Protein AF-A0A6A6LA28-F1 (afdb_monomer_lite)

Secondary structure (DSSP, 8-state):
-PPPEEEEEEE-SS--STT--TT-EEEEEEESSSS---S-GGG-EE----SS-GGGGGTTTSHHHHHHHHIIIIIIT-

Sequence (78 aa):
MTRAISLGVAKVEDSGHPDMKKGDLVWGLTNWEEDSLIIAPESFFKVHHTDVPLSYYTGLLGMPGMIAYFGFYNICSR

Radius of gyration: 14.36 Å; chains: 1; bounding box: 33×24×44 Å

Organism: Hevea brasiliensis (NCBI:txid3981)

InterPro domains:
  IPR011032 GroES-like superfamily [SSF50129] (5-76)
  IPR045010 Medium-chain dehydrogenase/reductase [PTHR43205] (6-77)

Foldseek 3Di:
DDFAKDWDKDADCCDPDPVHHHGWIKIAIAGPDPDGDDPDCVRIDTDPDPVDPRVCCRDCVHPPVVCVVCCVVVPVVD

Structure (mmCIF, N/CA/C/O backbone):
data_AF-A0A6A6LA28-F1
#
_entry.id   AF-A0A6A6LA28-F1
#
loop_
_atom_site.group_PDB
_atom_site.id
_atom_site.type_symbol
_atom_site.label_atom_id
_atom_site.label_alt_id
_atom_site.label_comp_id
_atom_site.label_asym_id
_atom_site.label_entity_id
_atom_site.label_seq_id
_atom_site.pdbx_PDB_ins_code
_atom_site.Cartn_x
_atom_site.Cartn_y
_atom_site.Cartn_z
_atom_site.occupancy
_atom_site.B_iso_or_equiv
_atom_site.auth_seq_id
_atom_site.auth_comp_id
_atom_site.auth_asym_id
_atom_site.auth_atom_id
_atom_site.pdbx_PDB_model_num
ATOM 1 N N . ME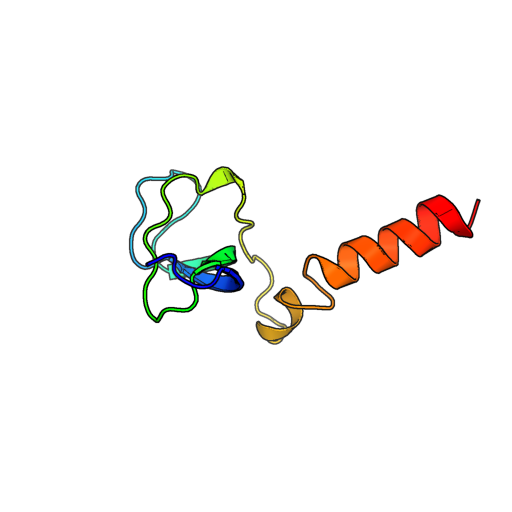T A 1 1 ? 9.219 -1.696 23.155 1.00 48.47 1 MET A N 1
ATOM 2 C CA . MET A 1 1 ? 9.284 -2.866 22.258 1.00 48.47 1 MET A CA 1
ATOM 3 C C . MET A 1 1 ? 8.757 -2.389 20.914 1.00 48.47 1 MET A C 1
ATOM 5 O O . MET A 1 1 ? 7.599 -2.005 20.848 1.00 48.47 1 MET A O 1
ATOM 9 N N . THR A 1 2 ? 9.621 -2.221 19.916 1.00 65.12 2 THR A N 1
ATOM 10 C CA . THR A 1 2 ? 9.244 -1.615 18.628 1.00 65.12 2 THR A CA 1
ATOM 11 C C . THR A 1 2 ? 8.454 -2.638 17.815 1.00 65.12 2 THR A C 1
ATOM 13 O O . THR A 1 2 ? 8.907 -3.772 17.673 1.00 65.12 2 THR A O 1
ATOM 16 N N . ARG A 1 3 ? 7.263 -2.273 17.333 1.00 81.00 3 ARG A N 1
ATOM 17 C CA . ARG A 1 3 ? 6.466 -3.126 16.439 1.00 81.00 3 ARG A CA 1
ATOM 18 C C . ARG A 1 3 ? 7.220 -3.325 15.120 1.00 81.00 3 ARG A C 1
ATOM 20 O O . ARG A 1 3 ? 7.955 -2.433 14.699 1.00 81.00 3 ARG A O 1
ATOM 27 N N . ALA A 1 4 ? 7.068 -4.489 14.489 1.00 88.75 4 ALA A N 1
ATOM 28 C CA . ALA A 1 4 ? 7.629 -4.711 13.158 1.00 88.75 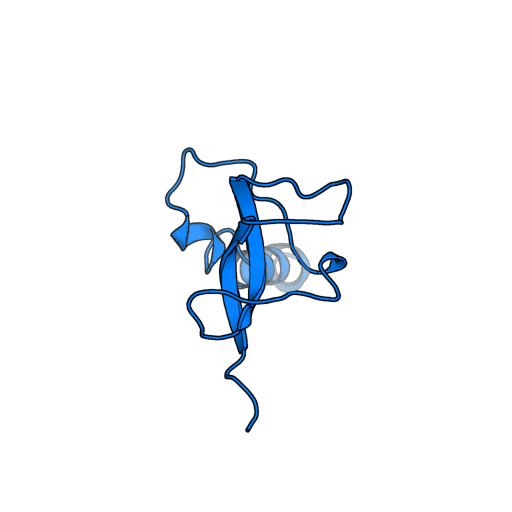4 ALA A CA 1
ATOM 29 C C . ALA A 1 4 ? 6.877 -3.843 12.135 1.00 88.75 4 ALA A C 1
ATOM 31 O O . ALA A 1 4 ? 5.660 -3.709 12.228 1.00 88.75 4 ALA A O 1
ATOM 32 N N . ILE A 1 5 ? 7.600 -3.245 11.186 1.00 90.19 5 ILE A N 1
ATOM 33 C CA . ILE A 1 5 ? 7.060 -2.324 10.173 1.00 90.19 5 ILE A CA 1
ATOM 34 C C . ILE A 1 5 ? 7.266 -2.954 8.795 1.00 90.19 5 ILE A C 1
ATOM 36 O O . ILE A 1 5 ? 8.319 -3.536 8.533 1.00 90.19 5 ILE A O 1
ATOM 40 N N . SER A 1 6 ? 6.284 -2.834 7.902 1.00 90.69 6 SER A N 1
ATOM 41 C CA . SER A 1 6 ? 6.392 -3.288 6.512 1.00 90.69 6 SER A CA 1
ATOM 42 C C . SER A 1 6 ? 5.500 -2.495 5.564 1.00 90.69 6 SER A C 1
ATOM 44 O O . SER A 1 6 ? 4.608 -1.775 5.999 1.00 90.69 6 SER A O 1
ATOM 46 N N . LEU A 1 7 ? 5.705 -2.670 4.260 1.00 92.12 7 LEU A N 1
ATOM 47 C CA . LEU A 1 7 ? 4.766 -2.188 3.253 1.00 92.12 7 LEU A CA 1
ATOM 48 C C . LEU A 1 7 ? 3.542 -3.100 3.200 1.00 92.12 7 LEU A C 1
ATOM 50 O O . LEU A 1 7 ? 3.676 -4.308 3.007 1.00 92.12 7 LEU A O 1
ATOM 54 N N . GLY A 1 8 ? 2.360 -2.512 3.337 1.00 93.62 8 GLY A N 1
ATOM 55 C CA . GLY A 1 8 ? 1.100 -3.242 3.334 1.00 93.62 8 GLY A CA 1
ATOM 56 C C . GLY A 1 8 ? -0.033 -2.451 2.700 1.00 93.62 8 GLY A C 1
ATOM 57 O O . GLY A 1 8 ? 0.107 -1.268 2.383 1.00 93.62 8 GLY A O 1
ATOM 58 N N . VAL A 1 9 ? -1.159 -3.137 2.521 1.00 94.81 9 VAL A N 1
ATOM 59 C CA . VAL A 1 9 ? -2.439 -2.542 2.131 1.00 94.81 9 VAL A CA 1
ATOM 60 C C . VAL A 1 9 ? -3.346 -2.568 3.351 1.00 94.81 9 VAL A C 1
ATOM 62 O O . VAL A 1 9 ? -3.458 -3.600 4.010 1.00 94.81 9 VAL A O 1
ATOM 65 N N . ALA A 1 10 ? -3.990 -1.445 3.639 1.00 94.75 10 ALA A N 1
ATOM 66 C CA . ALA A 1 10 ? -4.891 -1.281 4.767 1.00 94.75 10 ALA A CA 1
ATOM 67 C C . ALA A 1 10 ? -6.193 -0.610 4.321 1.00 94.75 10 ALA A C 1
ATOM 69 O O . ALA A 1 10 ? -6.263 0.037 3.273 1.00 94.75 10 ALA A O 1
ATOM 70 N N . LYS A 1 11 ? -7.230 -0.765 5.139 1.00 95.88 11 LYS A N 1
ATOM 71 C CA . LYS A 1 11 ? -8.513 -0.086 4.975 1.00 95.88 11 LYS A CA 1
ATOM 72 C C . LYS A 1 11 ? -8.646 0.957 6.077 1.00 95.88 11 LYS A C 1
ATOM 74 O O . LYS A 1 11 ? -8.388 0.663 7.239 1.00 95.88 11 LYS A O 1
ATOM 79 N N . VAL A 1 12 ? -9.057 2.163 5.715 1.00 96.19 12 VAL A N 1
ATOM 80 C CA . VAL A 1 12 ? -9.239 3.261 6.663 1.00 96.19 12 VAL A CA 1
ATOM 81 C C . VAL A 1 12 ? -10.502 3.010 7.488 1.00 96.19 12 VAL A C 1
ATOM 83 O O . VAL A 1 12 ? -11.607 3.005 6.946 1.00 96.19 12 VAL A O 1
ATOM 86 N N . GLU A 1 13 ? -10.359 2.811 8.796 1.00 96.06 13 GLU A N 1
ATOM 87 C CA . GLU A 1 13 ? -11.499 2.667 9.718 1.00 96.06 13 GLU A CA 1
ATOM 88 C C . GLU A 1 13 ? -11.993 4.015 10.260 1.00 96.06 13 GLU A C 1
ATOM 90 O O . GLU A 1 13 ? -13.203 4.224 10.392 1.00 96.06 13 GLU A O 1
ATOM 95 N N . ASP A 1 14 ? -11.069 4.942 10.512 1.00 94.75 14 ASP A N 1
ATOM 96 C CA . ASP A 1 14 ? -11.333 6.331 10.886 1.00 94.75 14 ASP A CA 1
ATOM 97 C C . ASP A 1 14 ? -10.183 7.230 10.409 1.00 94.75 14 ASP A C 1
ATOM 99 O O . ASP A 1 14 ? -9.053 6.765 10.245 1.00 94.75 14 ASP A O 1
ATOM 103 N N . SER A 1 15 ? -10.466 8.502 10.132 1.00 93.31 15 SER A N 1
ATOM 104 C CA . SER A 1 15 ? -9.462 9.432 9.608 1.00 93.31 15 SER A CA 1
ATOM 105 C C . SER A 1 15 ? -9.825 10.889 9.868 1.00 93.31 15 SER A C 1
ATOM 107 O O . SER A 1 15 ? -10.937 11.332 9.584 1.00 93.31 15 SER A O 1
ATOM 109 N N . GLY A 1 16 ? -8.836 11.651 10.340 1.00 91.06 16 GLY A N 1
ATOM 110 C CA . GLY A 1 16 ? -8.875 13.116 10.380 1.00 91.06 16 GLY A CA 1
ATOM 111 C C . GLY A 1 16 ? -8.293 13.786 9.128 1.00 91.06 16 GLY A C 1
ATOM 112 O O . GLY A 1 16 ? -8.295 15.012 9.046 1.00 91.06 16 GLY A O 1
ATOM 113 N N . HIS A 1 17 ? -7.772 13.015 8.167 1.00 89.94 17 HIS A N 1
ATOM 114 C CA . HIS A 1 17 ? -7.145 13.545 6.957 1.00 89.94 17 HIS A CA 1
ATOM 115 C C . HIS A 1 17 ? -8.200 13.784 5.857 1.00 89.94 17 HIS A C 1
ATOM 117 O O . HIS A 1 17 ? -8.962 12.867 5.552 1.00 89.94 17 HIS A O 1
ATOM 123 N N . PRO A 1 18 ? -8.253 14.966 5.209 1.00 89.00 18 PRO A N 1
ATOM 124 C CA . PRO A 1 18 ? -9.331 15.318 4.272 1.00 89.00 18 PRO A CA 1
ATOM 125 C C . PRO A 1 18 ? -9.425 14.391 3.047 1.00 89.00 18 PRO A C 1
ATOM 127 O O . PRO A 1 18 ? -10.524 14.127 2.550 1.00 89.00 18 PRO A O 1
ATOM 130 N N . ASP A 1 19 ? -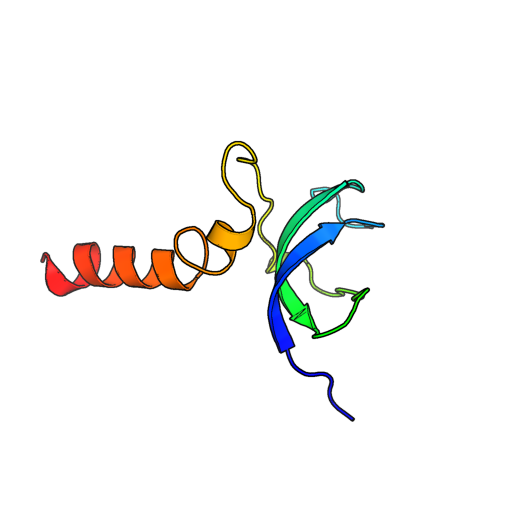8.286 13.865 2.592 1.00 89.12 19 ASP A N 1
ATOM 131 C CA . ASP A 1 19 ? -8.201 13.036 1.380 1.00 89.12 19 ASP A CA 1
ATOM 132 C C . ASP A 1 19 ? -8.379 11.529 1.631 1.00 89.12 19 ASP A C 1
ATOM 134 O O . ASP A 1 19 ? -8.508 10.753 0.681 1.00 89.12 19 ASP A O 1
ATOM 138 N N . MET A 1 20 ? -8.411 11.107 2.899 1.00 92.06 20 MET A N 1
ATOM 139 C CA . MET A 1 20 ? -8.571 9.706 3.294 1.00 92.06 20 MET A CA 1
ATOM 140 C C . MET A 1 20 ? -9.813 9.577 4.156 1.00 92.06 20 MET A C 1
ATOM 142 O O . MET A 1 20 ? -9.885 10.125 5.251 1.00 92.06 20 MET A O 1
ATOM 146 N N . LYS A 1 21 ? -10.806 8.854 3.658 1.00 94.00 21 LYS A N 1
ATOM 147 C CA . LYS A 1 21 ? -12.103 8.684 4.303 1.00 94.00 21 LYS A CA 1
ATOM 148 C C . LYS A 1 21 ? -12.263 7.249 4.759 1.00 94.00 21 LYS A C 1
ATOM 150 O O . LYS A 1 21 ? -11.676 6.330 4.193 1.00 94.00 21 LYS A O 1
ATOM 155 N N . LYS A 1 22 ? -13.118 7.053 5.760 1.00 95.81 22 LYS A N 1
ATOM 156 C CA . LYS A 1 22 ? -13.524 5.719 6.194 1.00 95.81 22 LYS A CA 1
ATOM 157 C C . LYS A 1 22 ? -13.955 4.862 4.996 1.00 95.81 22 LYS A C 1
ATOM 159 O O . LYS A 1 22 ? -14.767 5.295 4.180 1.00 95.81 22 LYS A O 1
ATOM 164 N N . GLY A 1 23 ? -13.427 3.645 4.929 1.00 95.12 23 GLY A N 1
ATOM 165 C CA . GLY A 1 23 ? -13.659 2.679 3.859 1.00 95.12 23 GLY A CA 1
ATOM 166 C C . GLY A 1 23 ? -12.683 2.775 2.687 1.00 95.12 23 GLY A C 1
ATOM 167 O O . GLY A 1 23 ? -12.649 1.848 1.879 1.00 95.12 23 GLY A O 1
ATOM 168 N N . ASP A 1 24 ? -11.869 3.831 2.596 1.00 95.50 24 ASP A N 1
ATOM 169 C CA . ASP A 1 24 ? -10.829 3.914 1.575 1.00 95.50 24 ASP A CA 1
ATOM 170 C C . ASP A 1 24 ? -9.778 2.819 1.778 1.00 95.50 24 ASP A C 1
ATOM 172 O O . ASP A 1 24 ? -9.404 2.481 2.904 1.00 95.50 24 ASP A O 1
ATOM 176 N N . LEU A 1 25 ? -9.277 2.286 0.667 1.00 95.44 25 LEU A N 1
ATOM 177 C CA . LEU A 1 25 ? -8.129 1.390 0.654 1.00 95.44 25 LEU A CA 1
ATOM 178 C C . LEU A 1 25 ? -6.872 2.207 0.380 1.00 95.44 25 LEU A C 1
ATOM 180 O O . LEU A 1 25 ? -6.853 3.053 -0.516 1.00 95.44 25 LEU A O 1
ATOM 184 N N . VAL A 1 26 ? -5.822 1.955 1.150 1.00 94.69 26 VAL A N 1
ATOM 185 C CA . VAL A 1 26 ? -4.548 2.668 1.064 1.00 94.69 26 VAL A CA 1
ATOM 186 C C . VAL A 1 26 ? -3.391 1.680 1.124 1.00 94.69 26 VAL A C 1
ATOM 188 O O . VAL A 1 26 ? -3.515 0.607 1.713 1.00 94.69 26 VAL A O 1
ATOM 191 N N . TRP A 1 27 ? -2.255 2.030 0.530 1.00 94.12 27 TRP A N 1
ATOM 192 C CA . TRP A 1 27 ? -1.019 1.262 0.656 1.00 94.12 27 TRP A CA 1
ATOM 193 C C . TRP A 1 27 ? 0.139 2.161 1.088 1.00 94.12 27 TRP A C 1
ATOM 195 O O . TRP A 1 27 ? 0.196 3.337 0.723 1.00 94.12 27 TRP A O 1
ATOM 205 N N . GLY A 1 28 ? 1.042 1.618 1.903 1.00 92.81 28 GLY A N 1
ATOM 206 C CA . GLY A 1 28 ? 2.127 2.380 2.519 1.00 92.81 28 GLY A CA 1
ATOM 207 C C . GLY A 1 28 ? 2.843 1.604 3.623 1.00 92.81 28 GLY A C 1
ATOM 208 O O . GLY A 1 28 ? 2.645 0.397 3.779 1.00 92.81 28 GLY A O 1
ATOM 209 N N . LEU A 1 29 ? 3.702 2.295 4.376 1.00 92.12 29 LEU A N 1
ATOM 210 C CA . LEU A 1 29 ? 4.416 1.718 5.518 1.00 92.12 29 LEU A CA 1
ATOM 211 C C . LEU A 1 29 ? 3.486 1.607 6.730 1.00 92.12 29 LEU A C 1
ATOM 213 O O . LEU A 1 29 ? 3.089 2.615 7.305 1.00 92.12 29 LEU A O 1
ATOM 217 N N . THR A 1 30 ? 3.186 0.379 7.142 1.00 92.38 30 THR A N 1
ATOM 218 C CA . THR A 1 30 ? 2.308 0.057 8.272 1.00 92.38 30 THR A CA 1
ATOM 219 C C . THR A 1 30 ? 2.996 -0.872 9.271 1.00 92.38 30 THR A C 1
ATOM 221 O O . THR A 1 30 ? 3.981 -1.542 8.948 1.00 92.38 30 THR A O 1
ATOM 224 N N . ASN A 1 31 ? 2.473 -0.940 10.493 1.00 91.94 31 ASN A N 1
ATOM 225 C CA . ASN A 1 31 ? 2.924 -1.908 11.486 1.00 91.94 31 ASN A CA 1
ATOM 226 C C . ASN A 1 31 ? 2.328 -3.298 11.205 1.00 91.94 31 ASN A C 1
ATOM 228 O O . ASN A 1 31 ? 1.267 -3.429 10.595 1.00 91.94 31 ASN A O 1
ATOM 232 N N . TRP A 1 32 ? 3.005 -4.342 11.680 1.00 91.88 32 TRP A N 1
ATOM 233 C CA . TRP A 1 32 ? 2.493 -5.713 11.733 1.00 91.88 32 TRP A CA 1
ATOM 234 C C . TRP A 1 32 ? 1.536 -5.866 12.910 1.00 91.88 32 TRP A C 1
ATOM 236 O O . TRP A 1 32 ? 1.927 -6.263 14.008 1.00 91.88 32 TRP A O 1
ATOM 246 N N . GLU A 1 33 ? 0.285 -5.508 12.672 1.00 92.88 33 GLU A N 1
ATOM 247 C CA . GLU A 1 33 ? -0.822 -5.606 13.615 1.00 92.88 33 GLU A CA 1
ATOM 248 C C . GLU A 1 33 ? -2.159 -5.568 12.868 1.00 92.88 33 GLU A C 1
ATOM 250 O O . GLU A 1 33 ? -2.191 -5.243 11.682 1.00 92.88 33 GLU A O 1
ATOM 255 N N . GLU A 1 34 ? -3.251 -5.913 13.551 1.00 93.56 34 GLU A N 1
ATOM 256 C CA . GLU A 1 34 ? -4.597 -5.896 12.959 1.00 93.56 34 GLU A CA 1
ATOM 257 C C . GLU A 1 34 ? -5.089 -4.464 12.699 1.00 93.56 34 GLU A C 1
ATOM 259 O O . GLU A 1 34 ? -5.613 -4.188 11.623 1.00 93.56 34 GLU A O 1
ATOM 264 N N . ASP A 1 35 ? -4.827 -3.543 13.633 1.00 92.38 35 ASP A N 1
ATOM 265 C CA . ASP A 1 35 ? -5.191 -2.129 13.540 1.00 92.38 35 ASP A CA 1
ATOM 266 C C . ASP A 1 35 ? -3.989 -1.245 13.879 1.00 92.38 35 ASP A C 1
ATOM 268 O O . ASP A 1 35 ? -3.356 -1.406 14.923 1.00 92.38 35 ASP A O 1
ATOM 272 N N . SER A 1 36 ? -3.682 -0.280 13.013 1.00 91.06 36 SER A N 1
ATOM 273 C CA . SER A 1 36 ? -2.563 0.653 13.191 1.00 91.06 36 SER A CA 1
ATOM 274 C C . SER A 1 36 ? -3.057 2.094 13.261 1.00 91.06 36 SER A C 1
ATOM 276 O O . SER A 1 36 ? -3.808 2.538 12.394 1.00 91.06 36 SER A O 1
ATOM 278 N N . LEU A 1 37 ? -2.570 2.860 14.242 1.00 91.50 37 LEU A N 1
ATOM 279 C CA . LEU A 1 37 ? -2.727 4.315 14.247 1.00 91.50 37 LEU A CA 1
ATOM 280 C C . LEU A 1 37 ? -1.581 4.958 13.462 1.00 91.50 37 LEU A C 1
ATOM 282 O O . LEU A 1 37 ? -0.416 4.829 13.840 1.00 91.50 37 LEU A O 1
ATOM 286 N N . ILE A 1 38 ? -1.919 5.688 12.400 1.00 89.69 38 ILE A N 1
ATOM 287 C CA . ILE A 1 38 ? -0.944 6.349 11.528 1.00 89.69 38 ILE A CA 1
ATOM 288 C C . ILE A 1 38 ? -1.013 7.856 11.750 1.00 89.69 38 ILE A C 1
ATOM 290 O O . ILE A 1 38 ? -2.014 8.494 11.444 1.00 89.69 38 ILE A O 1
ATOM 294 N N . ILE A 1 39 ? 0.062 8.413 12.310 1.00 86.62 39 ILE A N 1
ATOM 295 C CA . ILE A 1 39 ? 0.138 9.835 12.684 1.00 86.62 39 ILE A CA 1
ATOM 296 C C . ILE A 1 39 ? 0.492 10.712 11.472 1.00 86.62 39 ILE A C 1
ATOM 298 O O . ILE A 1 39 ? 0.020 11.840 11.385 1.00 86.62 39 ILE A O 1
ATOM 302 N N . ALA A 1 40 ? 1.298 10.185 10.545 1.00 85.56 40 ALA A N 1
ATOM 303 C CA . ALA A 1 40 ? 1.768 10.870 9.338 1.00 85.56 40 ALA A CA 1
ATOM 304 C C . ALA A 1 40 ? 1.293 10.117 8.075 1.00 85.56 40 ALA A C 1
ATOM 306 O O . ALA A 1 40 ? 2.041 9.306 7.508 1.00 85.56 40 ALA A O 1
ATOM 307 N N . PRO A 1 41 ? 0.020 10.292 7.671 1.00 85.38 41 PRO A N 1
ATOM 308 C CA . PRO A 1 41 ? -0.577 9.560 6.558 1.00 85.38 41 PRO A CA 1
ATOM 309 C C . PRO A 1 41 ? -0.108 10.052 5.179 1.00 85.38 41 PRO A C 1
ATOM 311 O O . PRO A 1 41 ? -0.479 9.461 4.174 1.00 85.38 41 PRO A O 1
ATOM 314 N N . GLU A 1 42 ? 0.728 11.087 5.082 1.00 86.88 42 GLU A N 1
ATOM 315 C CA . GLU A 1 42 ? 1.175 11.677 3.808 1.00 86.88 42 GLU A CA 1
ATOM 316 C C . GLU A 1 42 ? 2.001 10.704 2.954 1.00 86.88 42 GLU A C 1
ATOM 318 O O . GLU A 1 42 ? 2.128 10.875 1.744 1.00 86.88 42 GLU A O 1
ATOM 323 N N . SER A 1 43 ? 2.569 9.674 3.587 1.00 86.44 43 SER A N 1
ATOM 324 C CA . SER A 1 43 ? 3.307 8.600 2.915 1.00 86.44 43 SER A CA 1
ATOM 325 C C . SER A 1 43 ? 2.415 7.479 2.365 1.00 86.44 43 SER A C 1
ATOM 327 O O . SER A 1 43 ? 2.920 6.568 1.706 1.00 86.44 43 SER A O 1
ATOM 329 N N . PHE A 1 44 ? 1.105 7.530 2.628 1.00 91.69 44 P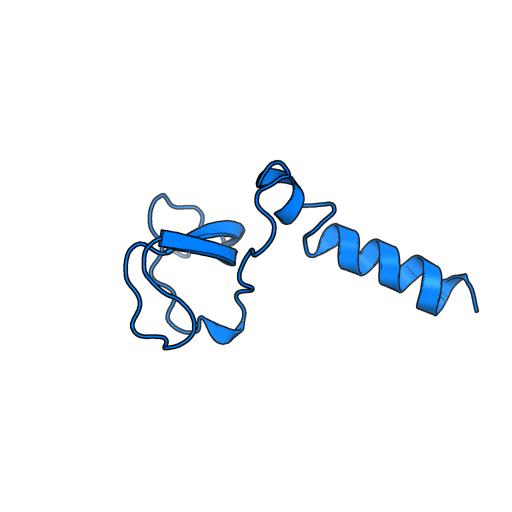HE A N 1
ATOM 330 C CA . PHE A 1 44 ? 0.143 6.555 2.131 1.00 91.69 44 PHE A CA 1
ATOM 331 C C . PHE A 1 44 ? -0.468 6.987 0.806 1.00 91.69 44 PHE A C 1
ATOM 333 O O . PHE A 1 44 ? -0.848 8.136 0.595 1.00 91.69 44 PHE A O 1
ATOM 340 N N . PHE A 1 45 ? -0.636 6.007 -0.071 1.00 92.00 45 PHE A N 1
ATOM 341 C CA . PHE A 1 45 ? -1.241 6.185 -1.378 1.00 92.00 45 PHE A CA 1
ATOM 342 C C . PHE A 1 45 ? -2.612 5.526 -1.406 1.00 92.00 45 PHE A C 1
ATOM 344 O O . PHE A 1 45 ? -2.763 4.352 -1.062 1.00 92.00 45 PHE A O 1
ATOM 351 N N . LYS A 1 46 ? -3.618 6.273 -1.856 1.00 93.50 46 LYS A N 1
ATOM 352 C CA . LYS A 1 46 ? -4.972 5.753 -2.026 1.00 93.50 46 LYS A CA 1
ATOM 353 C C . LYS A 1 46 ? -5.041 4.787 -3.210 1.00 93.50 46 LYS A C 1
ATOM 355 O O . LYS A 1 46 ? -4.551 5.070 -4.302 1.00 93.50 46 LYS A O 1
ATOM 360 N N . VAL A 1 47 ? -5.669 3.639 -2.989 1.00 93.50 47 VAL A N 1
ATOM 361 C CA . VAL A 1 47 ? -5.940 2.631 -4.013 1.00 93.50 47 VAL A CA 1
ATOM 362 C C . VAL A 1 47 ? -7.244 2.998 -4.715 1.00 93.50 47 VAL A C 1
ATOM 364 O O . VAL A 1 47 ? -8.317 2.961 -4.117 1.00 93.50 47 VAL A O 1
ATOM 367 N N . HIS A 1 48 ? -7.145 3.364 -5.992 1.00 89.50 48 HIS A N 1
ATOM 368 C CA . HIS A 1 48 ? -8.303 3.725 -6.818 1.00 89.50 48 HIS A CA 1
ATOM 369 C C . HIS A 1 48 ? -8.820 2.570 -7.685 1.00 89.50 48 HIS A C 1
ATOM 371 O O . HIS A 1 48 ? -9.999 2.557 -8.032 1.00 89.50 48 HIS A O 1
ATOM 377 N N . HIS A 1 49 ? -7.958 1.608 -8.025 1.00 88.69 49 HIS A N 1
ATOM 378 C CA . HIS A 1 49 ? -8.284 0.489 -8.908 1.00 88.69 49 HIS A CA 1
ATOM 379 C C . HIS A 1 49 ? -8.436 -0.788 -8.084 1.00 88.69 49 HIS A C 1
ATOM 381 O O . HIS A 1 49 ? -7.467 -1.332 -7.557 1.00 88.69 49 HIS A O 1
ATOM 387 N N . THR A 1 50 ? -9.679 -1.232 -7.927 1.00 88.31 50 THR A N 1
ATOM 388 C CA . THR A 1 50 ? -10.050 -2.417 -7.136 1.00 88.31 50 THR A CA 1
ATOM 389 C C . THR A 1 50 ? -10.536 -3.577 -8.004 1.00 88.31 50 THR A C 1
ATOM 391 O O . THR A 1 50 ? -10.951 -4.609 -7.487 1.00 88.31 50 THR A O 1
ATOM 394 N N . ASP A 1 51 ? -10.449 -3.431 -9.326 1.00 93.00 51 ASP A N 1
ATOM 395 C CA . ASP A 1 51 ? -10.695 -4.466 -10.332 1.00 93.00 51 ASP A CA 1
ATOM 396 C C . ASP A 1 51 ? -9.571 -5.520 -10.404 1.00 93.00 51 ASP A C 1
ATOM 398 O O . ASP A 1 51 ? -9.677 -6.504 -11.135 1.00 93.00 51 ASP A O 1
ATOM 402 N N . VAL A 1 52 ? -8.519 -5.354 -9.596 1.00 92.62 52 VAL A N 1
ATOM 403 C CA . VAL A 1 52 ? -7.389 -6.278 -9.441 1.00 92.62 52 VAL A CA 1
ATOM 404 C C . VAL A 1 52 ? -7.240 -6.737 -7.983 1.00 92.62 52 VAL A C 1
ATOM 406 O O . VAL A 1 52 ? -7.665 -6.030 -7.065 1.00 92.62 52 VAL A O 1
ATOM 409 N N . PRO A 1 53 ? -6.606 -7.899 -7.721 1.00 93.81 53 PRO A N 1
ATOM 410 C CA . PRO A 1 53 ? -6.349 -8.348 -6.356 1.00 93.81 53 PRO A CA 1
ATOM 411 C C . PRO A 1 53 ? -5.532 -7.323 -5.561 1.00 93.81 53 PRO A C 1
ATOM 413 O O . PRO A 1 53 ? -4.468 -6.890 -6.002 1.00 93.81 53 PRO A O 1
ATOM 416 N N . LEU A 1 54 ? -5.979 -6.985 -4.347 1.00 92.06 54 LEU A N 1
ATOM 417 C CA . LEU A 1 54 ? -5.304 -5.985 -3.504 1.00 92.06 54 LEU A CA 1
ATOM 418 C C . LEU A 1 54 ? -3.856 -6.356 -3.172 1.00 92.06 54 LEU A C 1
ATOM 420 O O . LEU A 1 54 ? -3.013 -5.475 -3.034 1.00 92.06 54 LEU A O 1
ATOM 424 N N . SER A 1 55 ? -3.538 -7.651 -3.119 1.00 92.50 55 SER A N 1
ATOM 425 C CA . SER A 1 55 ? -2.167 -8.129 -2.923 1.00 92.50 55 SER A CA 1
ATOM 426 C C . SER A 1 55 ? -1.195 -7.643 -4.003 1.00 92.50 55 SER A C 1
ATOM 428 O O . SER A 1 55 ? 0.007 -7.609 -3.772 1.00 92.50 55 SER A O 1
ATOM 430 N N . TYR A 1 56 ? -1.663 -7.211 -5.177 1.00 93.50 56 TYR A N 1
ATOM 431 C CA . TYR A 1 56 ? -0.769 -6.691 -6.213 1.00 93.50 56 TYR A CA 1
ATOM 432 C C . TYR A 1 56 ? -0.121 -5.368 -5.795 1.00 93.50 56 TYR A C 1
ATOM 434 O O . TYR A 1 56 ? 1.016 -5.099 -6.187 1.00 93.50 56 TYR A O 1
ATOM 442 N N . TYR A 1 57 ?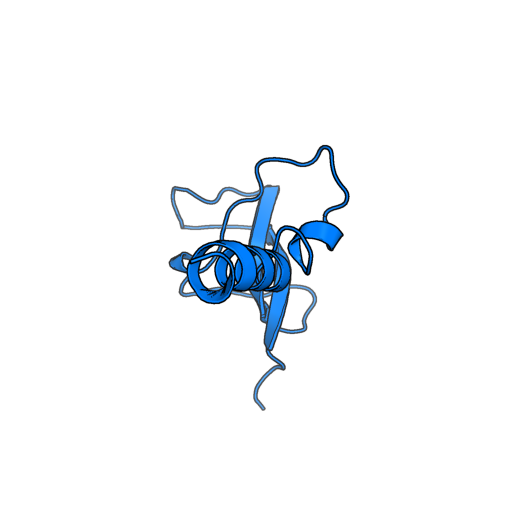 -0.783 -4.588 -4.937 1.00 91.88 57 TYR A N 1
ATOM 443 C CA . TYR A 1 57 ? -0.242 -3.350 -4.375 1.00 91.88 57 TYR A CA 1
ATOM 444 C C . TYR A 1 57 ? 0.889 -3.577 -3.364 1.00 91.88 57 TYR A C 1
ATOM 446 O O . TYR A 1 57 ? 1.614 -2.639 -3.053 1.00 91.88 57 TYR A O 1
ATOM 454 N N . THR A 1 58 ? 1.120 -4.811 -2.897 1.00 91.44 58 THR A N 1
ATOM 455 C CA . THR A 1 58 ? 2.321 -5.138 -2.103 1.00 91.44 58 THR A CA 1
ATOM 456 C C . THR A 1 58 ? 3.520 -5.522 -2.978 1.00 91.44 58 THR A C 1
ATOM 458 O O . THR A 1 58 ? 4.607 -5.761 -2.460 1.00 91.44 58 THR A O 1
ATOM 461 N N . GLY A 1 59 ? 3.343 -5.600 -4.302 1.00 92.12 59 GLY A N 1
ATOM 462 C CA . GLY A 1 59 ? 4.356 -6.067 -5.248 1.00 92.12 59 GLY A CA 1
ATOM 463 C C . GLY A 1 59 ? 4.342 -5.273 -6.550 1.00 92.12 59 GLY A C 1
ATOM 464 O O . GLY A 1 59 ? 4.899 -4.178 -6.615 1.00 92.12 59 GLY A O 1
ATOM 465 N N . LEU A 1 60 ? 3.718 -5.839 -7.588 1.00 92.69 60 LEU A N 1
ATOM 466 C CA . LEU A 1 60 ? 3.707 -5.305 -8.957 1.00 92.69 60 LEU A CA 1
ATOM 467 C C . LEU A 1 60 ? 3.180 -3.866 -9.062 1.00 92.69 60 LEU A C 1
ATOM 469 O O . LEU A 1 60 ? 3.715 -3.078 -9.831 1.00 92.69 60 LEU A O 1
ATOM 473 N N . LEU A 1 61 ? 2.134 -3.530 -8.309 1.00 92.19 61 LEU A N 1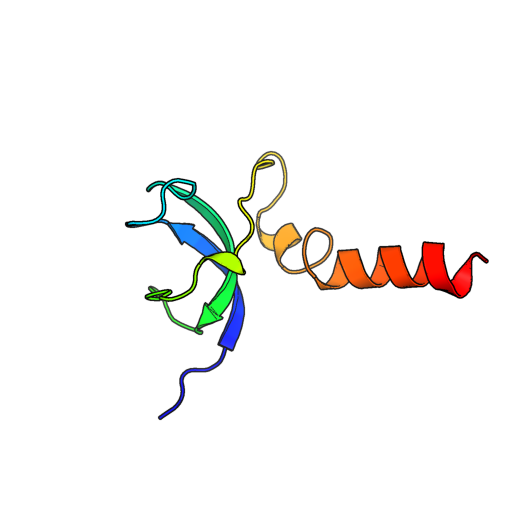
ATOM 474 C CA . LEU A 1 61 ? 1.541 -2.187 -8.277 1.00 92.19 61 LEU A CA 1
ATOM 475 C C . LEU A 1 61 ? 2.034 -1.355 -7.083 1.00 92.19 61 LEU A C 1
ATOM 477 O O . LEU A 1 61 ? 1.599 -0.221 -6.901 1.00 92.19 61 LEU A O 1
ATOM 481 N N . GLY A 1 62 ? 2.920 -1.924 -6.263 1.00 90.88 62 GLY A N 1
ATOM 482 C CA . GLY A 1 62 ? 3.528 -1.270 -5.110 1.00 90.88 62 GLY A CA 1
ATOM 483 C C . GLY A 1 62 ? 4.950 -0.789 -5.378 1.00 90.88 62 GLY A C 1
ATOM 484 O O . GLY A 1 62 ? 5.408 -0.663 -6.517 1.00 90.88 62 GLY A O 1
ATOM 485 N N . MET A 1 63 ? 5.690 -0.576 -4.288 1.00 93.12 63 MET A N 1
ATOM 486 C CA . MET A 1 63 ? 7.092 -0.149 -4.336 1.00 93.12 63 MET A CA 1
ATOM 487 C C . MET A 1 63 ? 7.991 -1.074 -5.185 1.00 93.12 63 MET A C 1
ATOM 489 O O . MET A 1 63 ? 8.766 -0.541 -5.983 1.00 93.12 63 MET A O 1
ATOM 493 N N . PRO A 1 64 ? 7.899 -2.422 -5.103 1.00 94.62 64 PRO A N 1
ATOM 494 C CA . PRO A 1 64 ? 8.752 -3.296 -5.912 1.00 94.62 64 PRO A CA 1
ATOM 495 C C . PRO A 1 64 ? 8.565 -3.108 -7.424 1.00 94.62 64 PRO A C 1
ATOM 497 O O . PRO A 1 64 ? 9.548 -3.006 -8.158 1.00 94.62 64 PRO A O 1
ATOM 500 N N . GLY A 1 65 ? 7.319 -3.017 -7.898 1.00 93.88 65 GLY A N 1
ATOM 501 C CA . GLY A 1 65 ? 7.036 -2.801 -9.317 1.00 93.88 65 GLY A CA 1
ATOM 502 C C . GLY A 1 65 ? 7.471 -1.424 -9.811 1.00 93.88 65 GLY A C 1
ATOM 503 O O . GLY A 1 65 ? 8.040 -1.316 -10.898 1.00 93.88 65 GLY A O 1
ATOM 504 N N . MET A 1 66 ? 7.297 -0.385 -8.987 1.00 93.06 66 MET A N 1
ATOM 505 C CA . MET A 1 66 ? 7.774 0.965 -9.300 1.00 93.06 66 MET A CA 1
ATOM 506 C C . MET A 1 66 ? 9.297 0.999 -9.490 1.00 93.06 66 MET A C 1
ATOM 508 O O . MET A 1 66 ? 9.784 1.572 -10.466 1.00 93.06 66 MET A O 1
ATOM 512 N N . ILE A 1 67 ? 10.051 0.346 -8.598 1.00 95.19 67 ILE A N 1
ATOM 513 C CA . ILE A 1 67 ? 11.515 0.271 -8.693 1.00 95.19 67 ILE A CA 1
ATOM 514 C C . ILE A 1 67 ? 11.940 -0.501 -9.946 1.00 95.19 67 ILE A C 1
ATOM 516 O O . ILE A 1 67 ? 12.839 -0.051 -10.655 1.00 95.19 67 ILE A O 1
ATOM 520 N N . ALA A 1 68 ? 11.285 -1.624 -10.257 1.00 95.75 68 ALA A N 1
ATOM 521 C CA . ALA A 1 68 ? 11.589 -2.411 -11.451 1.00 95.75 68 ALA A CA 1
ATOM 522 C C . ALA A 1 68 ? 11.354 -1.612 -12.746 1.00 95.75 68 ALA A C 1
ATOM 524 O O . ALA A 1 68 ? 12.227 -1.573 -13.615 1.00 95.75 68 ALA A O 1
ATOM 525 N N . TYR A 1 69 ? 10.209 -0.927 -12.850 1.00 95.31 69 TYR A N 1
ATOM 526 C CA . TYR A 1 69 ? 9.890 -0.068 -13.990 1.00 95.31 69 TYR A CA 1
ATOM 527 C C . TYR A 1 69 ? 10.919 1.054 -14.146 1.00 95.31 69 TYR A C 1
ATOM 529 O O . TYR A 1 69 ? 11.490 1.241 -15.222 1.00 95.31 69 TYR A O 1
ATOM 537 N N . PHE A 1 70 ? 11.184 1.789 -13.063 1.00 95.56 70 PHE A N 1
ATOM 538 C CA . PHE A 1 70 ? 12.110 2.910 -13.114 1.00 95.56 70 PHE A CA 1
ATOM 539 C C . PHE A 1 70 ? 13.526 2.452 -13.475 1.00 95.56 70 PHE A C 1
ATOM 541 O O . PHE A 1 70 ? 14.130 3.016 -14.386 1.00 95.56 70 PHE A O 1
ATOM 548 N N . GLY A 1 71 ? 14.027 1.405 -12.816 1.00 96.75 71 GLY A N 1
ATOM 549 C CA . GLY A 1 71 ? 15.354 0.852 -13.071 1.00 96.75 71 GLY A CA 1
ATOM 550 C C . GLY A 1 71 ? 15.531 0.418 -14.524 1.00 96.75 71 GLY A C 1
ATOM 551 O O . GLY A 1 71 ? 16.508 0.795 -15.166 1.00 96.75 71 GLY A O 1
ATOM 552 N N . PHE A 1 72 ? 14.557 -0.296 -15.086 1.00 95.50 72 PHE A N 1
ATOM 553 C CA . PHE A 1 72 ? 14.665 -0.755 -16.466 1.00 95.50 72 PHE A CA 1
ATOM 554 C C . PHE A 1 72 ? 14.603 0.401 -17.475 1.00 95.50 72 PHE A C 1
ATOM 556 O O . PHE A 1 72 ? 15.517 0.565 -18.282 1.00 95.50 72 PHE A O 1
ATOM 563 N N . TYR A 1 73 ? 13.566 1.240 -17.412 1.00 95.25 73 TYR A N 1
ATOM 564 C CA . TYR A 1 73 ? 13.312 2.232 -18.462 1.00 95.25 73 TYR A CA 1
ATOM 565 C C . TYR A 1 73 ? 14.122 3.525 -18.328 1.00 95.25 73 TYR A C 1
ATOM 567 O O . TYR A 1 73 ? 14.399 4.167 -19.336 1.00 95.25 73 TYR A O 1
ATOM 575 N N . ASN A 1 74 ? 14.510 3.930 -17.116 1.00 94.50 74 ASN A N 1
ATOM 576 C CA . ASN A 1 74 ? 15.208 5.205 -16.905 1.00 94.50 74 ASN A CA 1
ATOM 577 C C . ASN A 1 74 ? 16.719 5.047 -16.720 1.00 94.50 74 ASN A C 1
ATOM 579 O O . ASN A 1 74 ? 17.454 6.012 -16.951 1.00 94.50 74 ASN A O 1
ATOM 583 N N . ILE A 1 75 ? 17.173 3.866 -16.285 1.00 92.94 75 ILE A N 1
ATOM 584 C CA . ILE A 1 75 ? 18.593 3.592 -16.040 1.00 92.94 75 ILE A CA 1
ATOM 585 C C . ILE A 1 75 ? 19.169 2.701 -17.140 1.00 92.94 75 ILE A C 1
ATOM 587 O O . ILE A 1 75 ? 20.131 3.101 -17.783 1.00 92.94 75 ILE A O 1
ATOM 591 N N . CYS A 1 76 ? 18.589 1.520 -17.376 1.00 88.00 76 CYS A N 1
ATOM 592 C CA . CYS A 1 76 ? 19.166 0.538 -18.302 1.00 88.00 76 CYS A CA 1
ATOM 593 C C . CYS A 1 76 ? 18.836 0.789 -19.778 1.00 88.00 76 CYS A C 1
ATOM 595 O O . CYS A 1 76 ? 19.634 0.441 -20.638 1.00 88.00 76 CYS A O 1
ATOM 597 N N . SER A 1 77 ? 17.668 1.356 -20.081 1.00 78.94 77 SER A N 1
ATOM 598 C CA . SER A 1 77 ? 17.208 1.594 -21.457 1.00 78.94 77 SER A CA 1
ATOM 599 C C . SER A 1 77 ? 17.671 2.942 -22.044 1.00 78.94 77 SER A C 1
ATOM 601 O O . SER A 1 77 ? 17.093 3.400 -23.033 1.00 78.94 77 SER A O 1
ATOM 603 N N . ARG A 1 78 ? 18.667 3.588 -21.426 1.00 55.03 78 ARG A N 1
ATOM 604 C CA . ARG A 1 78 ? 19.315 4.805 -21.934 1.00 55.03 78 ARG A CA 1
ATOM 605 C C . ARG A 1 78 ? 20.566 4.492 -22.740 1.00 55.03 78 ARG A C 1
ATOM 607 O O . ARG A 1 78 ? 21.289 3.550 -22.356 1.00 55.03 78 ARG A O 1
#

pLDDT: mean 90.69, std 7.74, range [48.47, 96.75]